Protein AF-A0A8T4WNM8-F1 (afdb_monomer)

Sequence (118 aa):
MELQQICKKVKEDWRTDPQQEKDQKEVLDRYGEIFNPDNLEDLTQDEFLSFLFFKNNKHWKGIHRHGSDITEDMDRLRDALRILLDEDRPIKERLDELRPKDGPLYVKYLGKATLTPI

Secondary structure (DSSP, 8-state):
--HHHHHHHHHHHHHT-HHHHHHHHHHHHHHHHHT-GGGTTT--HHHHHHHHSHHHHSS-SSGGGGHHHHTSSHHHHHHHHHHHH-TTS-HHHHHHHHS-TTS--SSTT--HHHHTT-

Radius of gyration: 16.59 Å; Cα contacts (8 Å, |Δi|>4): 96; chains: 1; bounding box: 36×29×53 Å

Solvent-accessible surface area (backbone atoms only — not comparable to full-atom values): 6898 Å² total; per-residue (Å²): 134,56,70,69,57,52,56,52,48,54,55,50,54,60,74,67,34,66,66,57,55,50,47,52,48,59,30,45,72,57,46,48,59,52,67,30,75,92,38,36,84,74,56,45,63,66,59,55,48,47,50,32,35,35,95,57,48,69,75,54,76,77,50,40,81,49,37,70,64,41,50,71,46,55,69,61,40,37,53,51,47,47,47,65,67,41,80,92,49,61,69,66,60,36,45,43,64,40,48,34,93,91,58,73,48,68,43,59,87,55,41,72,81,54,56,74,80,107

Foldseek 3Di:
DDPVVVVVVVVVCVVPPVVVVVLVCQQCVQVVVLLDLVNLVVRDLCSQLQCQDCVRNVPAPPSNVCSCQQCVPSVLNSVLSNLLPPPVDDNVVSLCQQPPPPDAGSRHSCDPSNSVSD

pLDDT: mean 95.08, std 4.14, range [63.5, 98.56]

Structure (mmCIF, N/CA/C/O backbone):
data_AF-A0A8T4WNM8-F1
#
_entry.id   AF-A0A8T4WNM8-F1
#
loop_
_atom_site.group_PDB
_atom_site.id
_atom_site.type_symbol
_atom_site.label_atom_id
_atom_site.label_alt_id
_atom_site.label_comp_id
_atom_site.label_asym_id
_atom_site.label_entity_id
_atom_site.label_seq_id
_atom_site.pdbx_PDB_ins_code
_atom_site.Cartn_x
_atom_site.Cartn_y
_atom_site.Cartn_z
_atom_site.occupancy
_atom_site.B_iso_or_equiv
_atom_site.auth_seq_id
_atom_site.auth_comp_id
_atom_site.auth_asym_id
_atom_site.auth_atom_id
_atom_site.pdbx_PDB_model_num
ATOM 1 N N . MET A 1 1 ? -3.034 -3.436 -39.677 1.00 63.50 1 MET A N 1
ATOM 2 C CA . MET A 1 1 ? -2.431 -4.329 -38.665 1.00 63.50 1 MET A CA 1
ATOM 3 C C . MET A 1 1 ? -3.580 -4.944 -37.891 1.00 63.50 1 MET A C 1
ATOM 5 O O . MET A 1 1 ? -4.434 -4.192 -37.441 1.00 63.50 1 MET A O 1
ATOM 9 N N . GLU A 1 2 ? -3.653 -6.271 -37.826 1.00 91.38 2 GLU A N 1
ATOM 10 C CA . GLU A 1 2 ? -4.754 -6.990 -37.165 1.00 91.38 2 GLU A CA 1
ATOM 11 C C . GLU A 1 2 ? -4.707 -6.793 -35.640 1.00 91.38 2 GLU A C 1
ATOM 13 O O . GLU A 1 2 ? -3.623 -6.659 -35.065 1.00 91.38 2 GLU A O 1
ATOM 18 N N . LEU A 1 3 ? -5.860 -6.816 -34.960 1.00 89.44 3 LEU A N 1
ATOM 19 C CA . LEU A 1 3 ? -5.962 -6.592 -33.504 1.00 89.44 3 LEU A CA 1
ATOM 20 C C . LEU A 1 3 ? -5.008 -7.492 -32.701 1.00 89.44 3 LEU A C 1
ATOM 22 O O . LEU A 1 3 ? -4.326 -7.032 -31.788 1.00 89.44 3 LEU A O 1
ATOM 26 N N . GLN A 1 4 ? -4.905 -8.765 -33.086 1.00 92.75 4 GLN A N 1
ATOM 27 C CA . GLN A 1 4 ? -4.023 -9.737 -32.435 1.00 92.75 4 GLN A CA 1
ATOM 28 C C . GLN A 1 4 ? -2.541 -9.348 -32.540 1.00 92.75 4 GLN A C 1
ATOM 30 O O . GLN A 1 4 ? -1.776 -9.522 -31.591 1.00 92.75 4 GLN A O 1
ATOM 35 N N . GLN A 1 5 ? -2.138 -8.769 -33.673 1.00 93.06 5 GLN A N 1
ATOM 36 C CA . GLN A 1 5 ? -0.768 -8.307 -33.897 1.00 93.06 5 GLN A CA 1
ATOM 37 C C . GLN A 1 5 ? -0.468 -7.060 -33.060 1.00 93.06 5 GLN A C 1
ATOM 39 O O . GLN A 1 5 ? 0.611 -6.970 -32.478 1.00 93.06 5 GLN A O 1
ATOM 44 N N . ILE A 1 6 ? -1.435 -6.141 -32.937 1.00 93.12 6 ILE A N 1
ATOM 45 C CA . ILE A 1 6 ? -1.323 -4.969 -32.057 1.00 93.12 6 ILE A CA 1
ATOM 46 C C . ILE A 1 6 ? -1.171 -5.412 -30.599 1.00 93.12 6 ILE A C 1
ATOM 48 O O . ILE A 1 6 ? -0.236 -4.983 -29.931 1.00 93.12 6 ILE A O 1
ATOM 52 N N . CYS A 1 7 ? -2.038 -6.303 -30.110 1.00 93.81 7 CYS A N 1
ATOM 53 C CA . CYS A 1 7 ? -1.967 -6.787 -28.731 1.00 93.81 7 CYS A CA 1
ATOM 54 C C . CYS A 1 7 ? -0.640 -7.489 -28.428 1.00 93.81 7 CYS A C 1
ATOM 56 O O . CYS A 1 7 ? -0.087 -7.294 -27.347 1.00 93.81 7 CYS A O 1
ATOM 58 N N . LYS A 1 8 ? -0.122 -8.297 -29.364 1.00 94.25 8 LYS A N 1
ATOM 59 C CA . LYS A 1 8 ? 1.184 -8.943 -29.202 1.00 94.25 8 LYS A CA 1
ATOM 60 C C . LYS A 1 8 ? 2.298 -7.903 -29.106 1.00 94.25 8 LYS A C 1
ATOM 62 O O . LYS A 1 8 ? 3.068 -7.951 -28.155 1.00 94.25 8 LYS A O 1
ATOM 67 N N . LYS A 1 9 ? 2.331 -6.951 -30.042 1.00 93.06 9 LYS A N 1
ATOM 68 C CA . LYS A 1 9 ? 3.345 -5.895 -30.067 1.00 93.06 9 LYS A CA 1
ATOM 69 C C . LYS A 1 9 ? 3.330 -5.067 -28.783 1.00 93.06 9 LYS A C 1
ATOM 71 O O . LYS A 1 9 ? 4.364 -4.919 -28.162 1.00 93.06 9 LYS A O 1
ATOM 76 N N . VAL A 1 10 ? 2.158 -4.611 -28.340 1.00 90.94 10 VAL A N 1
ATOM 77 C CA . VAL A 1 10 ? 2.036 -3.816 -27.107 1.00 90.94 10 VAL A CA 1
ATOM 78 C C . VAL A 1 10 ? 2.539 -4.586 -25.884 1.00 90.94 10 VAL A C 1
ATOM 80 O O . VAL A 1 10 ? 3.222 -4.010 -25.048 1.00 90.94 10 VAL A O 1
ATOM 83 N N . LYS A 1 11 ? 2.236 -5.887 -25.771 1.00 90.06 11 LYS A N 1
ATOM 84 C CA . LYS A 1 11 ? 2.749 -6.718 -24.668 1.00 90.06 1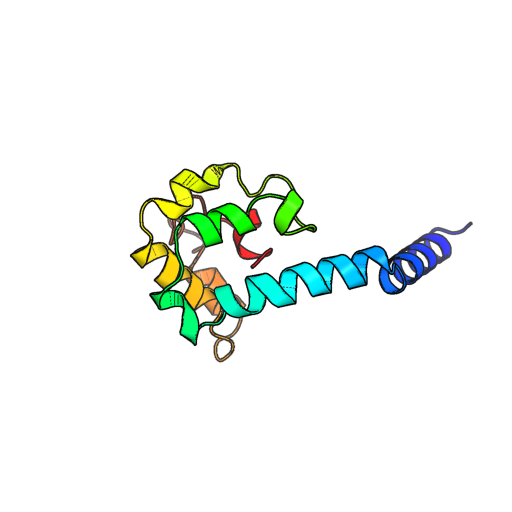1 LYS A CA 1
ATOM 85 C C . LYS A 1 11 ? 4.268 -6.858 -24.703 1.00 90.06 11 LYS A C 1
ATOM 87 O O . LYS A 1 11 ? 4.888 -6.903 -23.647 1.00 90.06 11 LYS A O 1
ATOM 92 N N . GLU A 1 12 ? 4.836 -6.982 -25.895 1.00 91.81 12 GLU A N 1
ATOM 93 C CA . GLU A 1 12 ? 6.276 -7.123 -26.094 1.00 91.81 12 GLU A CA 1
ATOM 94 C C . GLU A 1 12 ? 6.993 -5.806 -25.794 1.00 91.81 12 GLU A C 1
ATOM 96 O O . GLU A 1 12 ? 7.875 -5.801 -24.943 1.00 91.81 12 GLU A O 1
ATOM 101 N N . ASP A 1 13 ? 6.507 -4.694 -26.355 1.00 90.19 13 ASP A N 1
ATOM 102 C CA . ASP A 1 13 ? 7.003 -3.340 -26.092 1.00 90.19 13 ASP A CA 1
ATOM 103 C C . ASP A 1 13 ? 7.001 -3.041 -24.582 1.00 90.19 13 ASP A C 1
ATOM 105 O O . ASP A 1 13 ? 8.009 -2.584 -24.053 1.00 90.19 13 ASP A O 1
ATOM 109 N N . TRP A 1 14 ? 5.913 -3.373 -23.873 1.00 85.19 14 TRP A N 1
ATOM 110 C CA . TRP A 1 14 ? 5.808 -3.190 -22.419 1.00 85.19 14 TRP A CA 1
ATOM 111 C C . TRP A 1 14 ? 6.780 -4.091 -21.646 1.00 85.19 14 TRP A C 1
ATOM 113 O O . TRP A 1 14 ? 7.455 -3.647 -20.727 1.00 85.19 14 TRP A O 1
ATOM 123 N N . ARG A 1 15 ? 6.919 -5.363 -22.046 1.00 82.81 15 ARG A N 1
ATOM 124 C CA . ARG A 1 15 ? 7.860 -6.302 -21.409 1.00 82.81 15 ARG A CA 1
ATOM 125 C C . ARG A 1 15 ? 9.318 -5.863 -21.564 1.00 82.81 15 ARG A C 1
ATOM 127 O O . ARG A 1 15 ? 10.142 -6.233 -20.735 1.00 82.81 15 ARG A O 1
ATOM 134 N N . THR A 1 16 ? 9.636 -5.142 -22.634 1.00 87.50 16 THR A N 1
ATOM 135 C CA . THR A 1 16 ? 11.000 -4.706 -22.953 1.00 87.50 16 THR A CA 1
ATOM 136 C C . THR A 1 16 ? 11.252 -3.227 -22.675 1.00 87.50 16 THR A C 1
ATOM 138 O O . THR A 1 16 ? 12.308 -2.738 -23.064 1.00 87.50 16 THR A O 1
ATOM 141 N N . ASP A 1 17 ? 10.313 -2.507 -22.052 1.00 91.12 17 ASP A N 1
ATOM 142 C CA . ASP A 1 17 ? 10.473 -1.083 -21.752 1.00 91.12 17 ASP A CA 1
ATOM 143 C C . ASP A 1 17 ? 11.535 -0.882 -20.648 1.00 91.12 17 ASP A C 1
ATOM 145 O O . ASP A 1 17 ? 11.283 -1.206 -19.482 1.00 91.12 17 ASP A O 1
ATOM 149 N N . PRO A 1 18 ? 12.717 -0.313 -20.964 1.00 92.69 18 PRO A N 1
ATOM 150 C CA . PRO A 1 18 ? 13.773 -0.118 -19.975 1.00 92.69 18 PRO A CA 1
ATOM 151 C C . PRO A 1 18 ? 13.381 0.879 -18.879 1.00 92.69 18 PRO A C 1
ATOM 153 O O . PRO A 1 18 ? 13.914 0.821 -17.770 1.00 92.69 18 PRO A O 1
ATOM 156 N N . GLN A 1 19 ? 12.469 1.814 -19.175 1.00 92.31 19 GLN A N 1
ATOM 157 C CA . GLN A 1 19 ? 11.995 2.767 -18.177 1.00 92.31 19 GLN A CA 1
ATOM 158 C C . GLN A 1 19 ? 11.128 2.062 -17.137 1.00 92.31 19 GLN A C 1
ATOM 160 O O . GLN A 1 19 ? 11.270 2.339 -15.949 1.00 92.31 19 GLN A O 1
ATOM 165 N N . GLN A 1 20 ? 10.293 1.114 -17.566 1.00 90.69 20 GLN A N 1
ATOM 166 C CA . GLN A 1 20 ? 9.491 0.306 -16.656 1.00 90.69 20 GLN A CA 1
ATOM 167 C C . GLN A 1 20 ? 10.370 -0.540 -15.730 1.00 90.69 20 GLN A C 1
ATOM 169 O O . GLN A 1 20 ? 10.126 -0.568 -14.527 1.00 90.69 20 GLN A O 1
ATOM 174 N N . GLU A 1 21 ? 11.403 -1.198 -16.262 1.00 91.94 21 GLU A N 1
ATOM 175 C CA . GLU A 1 21 ? 12.336 -1.983 -15.443 1.00 91.94 21 GLU A CA 1
ATOM 176 C C . GLU A 1 21 ? 13.040 -1.100 -14.403 1.00 91.94 21 GLU A C 1
ATOM 178 O O . GLU A 1 21 ? 13.113 -1.449 -13.222 1.00 91.94 21 GLU A O 1
ATOM 183 N N . LYS A 1 22 ? 13.500 0.084 -14.821 1.00 95.69 22 LYS A N 1
ATOM 184 C CA . LYS A 1 22 ? 14.127 1.062 -13.929 1.00 95.69 22 LYS A CA 1
ATOM 185 C C . LYS A 1 22 ? 13.168 1.544 -12.839 1.00 95.69 22 LYS A C 1
ATOM 187 O O . LYS A 1 22 ? 13.557 1.579 -11.673 1.00 95.69 22 LYS A O 1
ATOM 192 N N . ASP A 1 23 ? 11.941 1.906 -13.206 1.00 95.62 23 ASP A N 1
ATOM 193 C CA . ASP A 1 23 ? 10.923 2.389 -12.271 1.00 95.62 23 ASP A CA 1
ATOM 194 C C . ASP A 1 23 ? 10.524 1.297 -11.274 1.00 95.62 23 ASP A C 1
ATOM 196 O O . ASP A 1 23 ? 10.429 1.559 -10.076 1.00 95.62 23 ASP A O 1
ATOM 200 N N . GLN A 1 24 ? 10.343 0.060 -11.741 1.00 93.81 24 GLN A N 1
ATOM 201 C CA . GLN A 1 24 ? 10.070 -1.086 -10.880 1.00 93.81 24 GLN A CA 1
ATOM 202 C C . GLN A 1 24 ? 11.213 -1.316 -9.891 1.00 93.81 24 GLN A C 1
ATOM 204 O O . GLN A 1 24 ? 10.956 -1.499 -8.701 1.00 93.81 24 GLN A O 1
ATOM 209 N N . LYS A 1 25 ? 12.465 -1.269 -10.357 1.00 96.00 25 LYS A N 1
ATOM 210 C CA . LYS A 1 25 ? 13.631 -1.431 -9.490 1.00 96.00 25 LYS A CA 1
ATOM 211 C C . LYS A 1 25 ? 13.715 -0.321 -8.438 1.00 96.00 25 LYS A C 1
ATOM 213 O O . LYS A 1 25 ? 13.865 -0.629 -7.265 1.00 96.00 25 LYS A O 1
ATOM 218 N N . GLU A 1 26 ? 13.571 0.947 -8.833 1.00 96.88 26 GLU A N 1
ATOM 219 C CA . GLU A 1 26 ? 13.602 2.098 -7.911 1.00 96.88 26 GLU A CA 1
ATOM 220 C C . GLU A 1 26 ? 12.534 1.974 -6.813 1.00 96.88 26 GLU A C 1
ATOM 222 O O . GLU A 1 26 ? 12.798 2.249 -5.642 1.00 96.88 26 GLU A O 1
ATOM 227 N N . VAL A 1 27 ? 11.327 1.536 -7.186 1.00 96.88 27 VAL A N 1
ATOM 228 C CA . VAL A 1 27 ? 10.218 1.347 -6.245 1.00 96.88 27 VAL A CA 1
ATOM 229 C C . VAL A 1 27 ? 10.487 0.175 -5.309 1.00 96.88 27 VAL A C 1
ATOM 231 O O . VAL A 1 27 ? 10.320 0.338 -4.105 1.00 96.88 27 VAL A O 1
ATOM 234 N N . LEU A 1 28 ? 10.916 -0.979 -5.826 1.00 96.31 28 LEU A N 1
ATOM 235 C CA . LEU A 1 28 ? 11.187 -2.166 -5.010 1.00 96.31 28 LEU A CA 1
ATOM 236 C C . LEU A 1 28 ? 12.375 -1.963 -4.067 1.00 96.31 28 LEU A C 1
ATOM 238 O O . LEU A 1 28 ? 12.269 -2.322 -2.900 1.00 96.31 28 LEU A O 1
ATOM 242 N N . ASP A 1 29 ? 13.461 -1.343 -4.536 1.00 96.94 29 ASP A N 1
ATOM 243 C CA . ASP A 1 29 ? 14.640 -1.056 -3.711 1.00 96.94 29 ASP A CA 1
ATOM 244 C C . ASP A 1 29 ? 14.272 -0.198 -2.489 1.00 96.94 29 ASP A C 1
ATOM 246 O O . ASP A 1 29 ? 14.841 -0.371 -1.418 1.00 96.94 29 ASP A O 1
ATOM 250 N N . ARG A 1 30 ? 13.327 0.739 -2.644 1.00 96.12 30 ARG A N 1
ATOM 251 C CA . ARG A 1 30 ? 12.915 1.645 -1.566 1.00 96.12 30 ARG A CA 1
ATOM 252 C C . ARG A 1 30 ? 11.782 1.082 -0.716 1.00 96.12 30 ARG A C 1
ATOM 254 O O . ARG A 1 30 ? 11.850 1.094 0.505 1.00 96.12 30 ARG A O 1
ATOM 261 N N . TYR A 1 31 ? 10.688 0.697 -1.360 1.00 97.56 31 TYR A N 1
ATOM 262 C CA . TYR A 1 31 ? 9.442 0.356 -0.682 1.00 97.56 31 TYR A CA 1
ATOM 263 C C . TYR A 1 31 ? 9.342 -1.127 -0.344 1.00 97.56 31 TYR A C 1
ATOM 265 O O . TYR A 1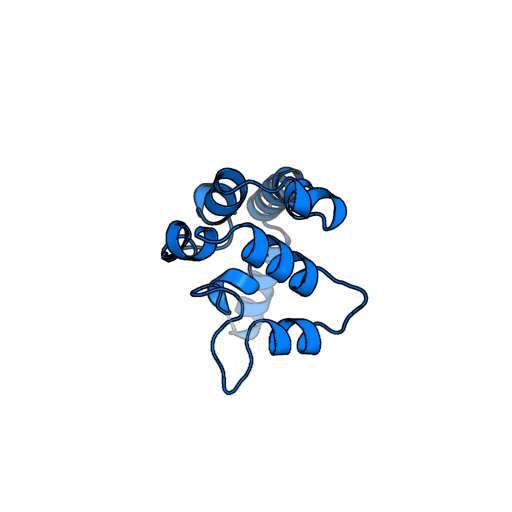 31 ? 8.586 -1.469 0.555 1.00 97.56 31 TYR A O 1
ATOM 273 N N . GLY A 1 32 ? 10.119 -1.994 -1.001 1.00 95.88 32 GLY A N 1
ATOM 274 C CA . GLY A 1 32 ? 10.188 -3.410 -0.643 1.00 95.88 32 GLY A CA 1
ATOM 275 C C . GLY A 1 32 ? 10.732 -3.626 0.770 1.00 95.88 32 GLY A C 1
ATOM 276 O O . GLY A 1 32 ? 10.221 -4.473 1.490 1.00 95.88 32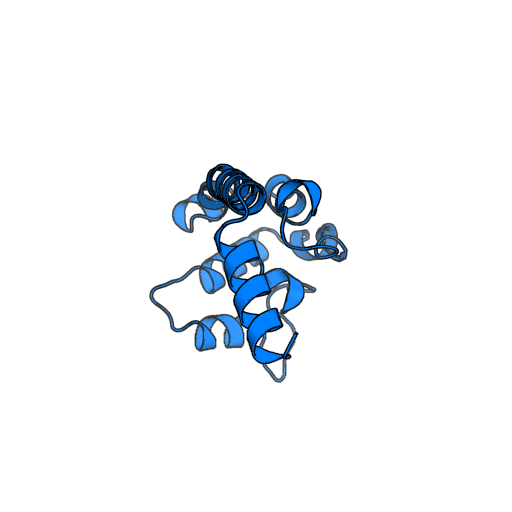 GLY A O 1
ATOM 277 N N . GLU A 1 33 ? 11.711 -2.823 1.198 1.00 95.50 33 GLU A N 1
ATOM 278 C CA . GLU A 1 33 ? 12.205 -2.848 2.581 1.00 95.50 33 GLU A CA 1
ATOM 279 C C . GLU A 1 33 ? 11.181 -2.249 3.559 1.00 95.50 33 GLU A C 1
ATOM 281 O O . GLU A 1 33 ? 10.887 -2.858 4.581 1.00 95.50 33 GLU A O 1
ATOM 286 N N . ILE A 1 34 ? 10.579 -1.102 3.225 1.00 97.25 34 ILE A N 1
ATOM 287 C CA . ILE A 1 34 ? 9.588 -0.412 4.075 1.00 97.25 34 ILE A CA 1
ATOM 288 C C . ILE A 1 34 ? 8.334 -1.270 4.318 1.00 97.25 34 ILE A C 1
ATOM 290 O O . ILE A 1 34 ? 7.812 -1.303 5.429 1.00 97.25 34 ILE A O 1
ATOM 294 N N . PHE A 1 35 ? 7.833 -1.950 3.284 1.00 97.44 35 PHE A N 1
ATOM 295 C CA . PHE A 1 35 ? 6.667 -2.832 3.377 1.00 97.44 35 PHE A CA 1
ATOM 296 C C . PHE A 1 35 ? 7.037 -4.281 3.697 1.00 97.44 35 PHE A C 1
ATOM 298 O O . PHE A 1 35 ? 6.172 -5.148 3.633 1.00 97.44 35 PHE A O 1
ATOM 305 N N . ASN A 1 36 ? 8.286 -4.584 4.050 1.00 96.12 36 ASN A N 1
ATOM 306 C CA . ASN A 1 36 ? 8.609 -5.916 4.542 1.00 96.12 36 ASN A CA 1
ATOM 307 C C . ASN A 1 36 ? 7.828 -6.173 5.851 1.00 96.12 36 ASN A C 1
ATOM 309 O O . ASN A 1 36 ? 7.874 -5.309 6.731 1.00 96.12 36 ASN A O 1
ATOM 313 N N . PRO A 1 37 ? 7.132 -7.320 6.011 1.00 96.12 37 PRO A N 1
ATOM 314 C CA . PRO A 1 37 ? 6.404 -7.657 7.236 1.00 96.12 37 PRO A CA 1
ATOM 315 C C . PRO A 1 37 ? 7.199 -7.448 8.533 1.00 96.12 37 PRO A C 1
ATOM 317 O O . PRO A 1 37 ? 6.631 -6.961 9.512 1.00 96.12 37 PRO A O 1
ATOM 320 N N . ASP A 1 38 ? 8.505 -7.735 8.514 1.00 96.62 38 ASP A N 1
ATOM 321 C CA . ASP A 1 38 ? 9.403 -7.589 9.667 1.00 96.62 38 ASP A CA 1
ATOM 322 C C . ASP A 1 38 ? 9.648 -6.120 10.056 1.00 96.62 38 ASP A C 1
ATOM 324 O O . ASP A 1 38 ? 9.952 -5.828 11.209 1.00 96.62 38 ASP A O 1
ATOM 328 N N . ASN A 1 39 ? 9.462 -5.185 9.120 1.00 97.31 39 ASN A N 1
ATOM 329 C CA . ASN A 1 39 ? 9.699 -3.752 9.314 1.00 97.31 39 ASN A CA 1
ATOM 330 C C . ASN A 1 39 ? 8.410 -2.954 9.581 1.00 97.31 39 ASN A C 1
ATOM 332 O O . ASN A 1 39 ? 8.465 -1.752 9.843 1.00 97.31 39 ASN A O 1
ATOM 336 N N . LEU A 1 40 ? 7.229 -3.588 9.530 1.00 97.12 40 LEU A N 1
ATOM 337 C CA . LEU A 1 40 ? 5.948 -2.874 9.632 1.00 97.12 40 LEU A CA 1
ATOM 338 C C . LEU A 1 40 ? 5.722 -2.203 10.992 1.00 97.12 40 LEU A C 1
ATOM 340 O O . LEU A 1 40 ? 4.919 -1.277 11.077 1.00 97.12 40 LEU A O 1
ATOM 344 N N . GLU A 1 41 ? 6.389 -2.650 12.058 1.00 97.12 41 GLU A N 1
ATOM 345 C CA . GLU A 1 41 ? 6.318 -1.981 13.363 1.00 97.12 41 GLU A CA 1
ATOM 346 C C . GLU A 1 41 ? 6.885 -0.553 13.303 1.00 97.12 41 GLU A C 1
ATOM 348 O O . GLU A 1 41 ? 6.286 0.372 13.859 1.00 97.12 41 GLU A O 1
ATOM 353 N N . ASP A 1 42 ? 7.957 -0.360 12.534 1.00 97.19 42 ASP A N 1
ATOM 354 C CA . ASP A 1 42 ? 8.651 0.919 12.384 1.00 97.19 42 ASP A CA 1
ATOM 355 C C . ASP A 1 42 ? 8.074 1.799 11.265 1.00 97.19 42 ASP A C 1
ATOM 357 O O . ASP A 1 42 ? 8.403 2.984 11.188 1.00 97.19 42 ASP A O 1
ATOM 361 N N . LEU A 1 43 ? 7.170 1.262 10.430 1.00 98.19 43 LEU A N 1
ATOM 362 C CA . LEU A 1 43 ? 6.541 2.002 9.334 1.00 98.19 43 LEU A CA 1
ATOM 363 C C . LEU A 1 43 ? 5.943 3.321 9.832 1.00 98.19 43 LEU A C 1
ATOM 365 O O . LEU A 1 43 ? 5.040 3.343 10.680 1.00 98.19 43 LEU A O 1
ATOM 369 N N . THR A 1 44 ? 6.396 4.424 9.245 1.00 98.25 44 THR A N 1
ATOM 370 C CA . THR A 1 44 ? 5.907 5.766 9.561 1.00 98.25 44 THR A CA 1
ATOM 371 C C . THR A 1 44 ? 4.776 6.206 8.630 1.00 98.25 44 THR A C 1
ATOM 373 O O . THR A 1 44 ? 4.624 5.744 7.495 1.00 98.25 44 THR A O 1
ATOM 376 N N . GLN A 1 45 ? 3.985 7.173 9.101 1.00 98.25 45 GLN A N 1
ATOM 377 C CA . GLN A 1 45 ? 2.960 7.829 8.290 1.00 98.25 45 GLN A CA 1
ATOM 378 C C . GLN A 1 45 ? 3.557 8.460 7.023 1.00 98.25 45 GLN A C 1
ATOM 380 O O . GLN A 1 45 ? 2.996 8.310 5.937 1.00 98.25 45 GLN A O 1
ATOM 385 N N . ASP A 1 46 ? 4.701 9.136 7.140 1.00 98.25 46 ASP A N 1
ATOM 386 C CA . ASP A 1 46 ? 5.342 9.819 6.015 1.00 98.25 46 ASP A CA 1
ATOM 387 C C . ASP A 1 46 ? 5.840 8.841 4.947 1.00 98.25 46 ASP A C 1
ATOM 389 O O . ASP A 1 46 ? 5.718 9.122 3.753 1.00 98.25 46 ASP A O 1
ATOM 393 N N . GLU A 1 47 ? 6.355 7.675 5.339 1.00 98.38 47 GLU A N 1
ATOM 394 C CA . GLU A 1 47 ? 6.763 6.623 4.403 1.00 98.38 47 GLU A CA 1
ATOM 395 C C . GLU A 1 47 ? 5.574 6.058 3.631 1.00 98.38 47 GLU A C 1
ATOM 397 O O . GLU A 1 47 ? 5.625 5.965 2.397 1.00 98.38 47 GLU A O 1
ATOM 402 N N . PHE A 1 48 ? 4.475 5.770 4.333 1.00 98.25 48 PHE A N 1
ATOM 403 C CA . PHE A 1 48 ? 3.249 5.304 3.698 1.00 98.25 48 PHE A CA 1
ATOM 404 C C . PHE A 1 48 ? 2.666 6.362 2.751 1.00 98.25 48 PHE A C 1
ATOM 406 O O . PHE A 1 48 ? 2.389 6.081 1.584 1.00 98.25 48 PHE A O 1
ATOM 413 N N . LEU A 1 49 ? 2.529 7.613 3.204 1.00 97.94 49 LEU A N 1
ATOM 414 C CA . LEU A 1 49 ? 2.046 8.716 2.368 1.00 97.94 49 LEU A CA 1
ATOM 415 C C . LEU A 1 49 ? 2.948 8.936 1.156 1.00 97.94 49 LEU A C 1
ATOM 417 O O . LEU A 1 49 ? 2.455 9.148 0.047 1.00 97.94 49 LEU A O 1
ATOM 421 N N . SER A 1 50 ? 4.265 8.855 1.355 1.00 98.00 50 SER A N 1
ATOM 422 C CA . SER A 1 50 ? 5.257 8.951 0.292 1.00 98.00 50 SER A CA 1
ATOM 423 C C . SER A 1 50 ? 4.984 7.912 -0.794 1.00 98.00 50 SER A C 1
ATOM 425 O O . SER A 1 50 ? 4.945 8.282 -1.969 1.00 98.00 50 SER A O 1
ATOM 427 N N . PHE A 1 51 ? 4.705 6.657 -0.437 1.00 98.00 51 PHE A N 1
ATOM 428 C CA . PHE A 1 51 ? 4.352 5.620 -1.409 1.00 98.00 51 PHE A CA 1
ATOM 429 C C . PHE A 1 51 ? 3.119 5.985 -2.254 1.00 98.00 51 PHE A C 1
ATOM 431 O O . PHE A 1 51 ? 3.119 5.804 -3.471 1.00 98.00 51 PHE A O 1
ATOM 438 N N . LEU A 1 52 ? 2.077 6.581 -1.670 1.00 97.12 52 LEU A N 1
ATOM 439 C CA . LEU A 1 52 ? 0.831 6.865 -2.399 1.00 97.12 52 LEU A CA 1
ATOM 440 C C . LEU A 1 52 ? 0.977 7.887 -3.545 1.00 97.12 52 LEU A C 1
ATOM 442 O O . LEU A 1 52 ? 0.116 7.976 -4.433 1.00 97.12 52 LEU A O 1
ATOM 446 N N . PHE A 1 53 ? 2.045 8.683 -3.557 1.00 97.25 53 PHE A N 1
ATOM 447 C CA . PHE A 1 53 ? 2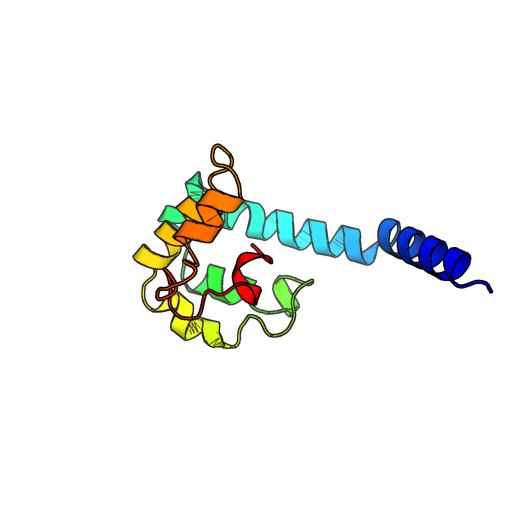.278 9.654 -4.620 1.00 97.25 53 PHE A CA 1
ATOM 448 C C . PHE A 1 53 ? 2.872 9.003 -5.872 1.00 97.25 53 PHE A C 1
ATOM 450 O O . PHE A 1 53 ? 3.925 8.375 -5.830 1.00 97.25 53 PHE A O 1
ATOM 457 N N . PHE A 1 54 ? 2.263 9.272 -7.033 1.00 96.81 54 PHE A N 1
ATOM 458 C CA . PHE A 1 54 ? 2.701 8.728 -8.328 1.00 96.81 54 PHE A CA 1
ATOM 459 C C . PHE A 1 54 ? 4.176 9.009 -8.650 1.00 96.81 54 PHE A C 1
ATOM 461 O O . PHE A 1 54 ? 4.861 8.156 -9.199 1.00 96.81 54 PHE A O 1
ATOM 468 N N . LYS A 1 55 ? 4.694 10.186 -8.272 1.00 96.75 55 LYS A N 1
ATOM 469 C CA . LYS A 1 55 ? 6.116 10.533 -8.459 1.00 96.75 55 LYS A CA 1
ATOM 470 C C . LYS A 1 55 ? 7.077 9.547 -7.774 1.00 96.75 55 LYS A C 1
ATOM 472 O O . LYS A 1 55 ? 8.234 9.465 -8.182 1.00 96.75 55 LYS A O 1
ATOM 477 N N . ASN A 1 56 ? 6.586 8.829 -6.764 1.00 97.56 56 ASN A N 1
ATOM 478 C CA . ASN A 1 56 ? 7.343 7.889 -5.959 1.00 97.56 56 ASN A CA 1
ATOM 479 C C . ASN A 1 56 ? 7.023 6.438 -6.333 1.00 97.56 56 ASN A C 1
ATOM 481 O O . ASN A 1 56 ? 7.953 5.701 -6.621 1.00 97.56 56 ASN A O 1
ATOM 485 N N . ASN A 1 57 ? 5.745 6.036 -6.398 1.00 96.12 57 ASN A N 1
ATOM 486 C CA . ASN A 1 57 ? 5.398 4.655 -6.766 1.00 96.12 57 ASN A CA 1
ATOM 487 C C . ASN A 1 57 ? 5.467 4.361 -8.270 1.00 96.12 57 ASN A C 1
ATOM 489 O O . ASN A 1 57 ? 5.370 3.198 -8.627 1.00 96.12 57 ASN A O 1
ATOM 493 N N . LYS A 1 58 ? 5.571 5.376 -9.144 1.00 96.06 58 LYS A N 1
ATOM 494 C CA . LYS A 1 58 ? 5.703 5.311 -10.621 1.00 96.06 58 LYS A CA 1
ATOM 495 C C . LYS A 1 58 ? 4.600 4.588 -11.410 1.00 96.06 58 LYS A C 1
ATOM 497 O O . LYS A 1 58 ? 4.522 4.758 -12.623 1.00 96.06 58 LYS A O 1
ATOM 502 N N . HIS A 1 59 ? 3.713 3.842 -10.758 1.00 92.94 59 HIS A N 1
ATOM 503 C CA . HIS A 1 59 ? 2.774 2.927 -11.413 1.00 92.94 59 HIS A CA 1
ATOM 504 C C . HIS A 1 59 ? 1.311 3.354 -11.228 1.00 92.94 59 HIS A C 1
ATOM 506 O O . HIS A 1 59 ? 0.505 3.278 -12.157 1.00 92.94 59 HIS A O 1
ATOM 512 N N . TRP A 1 60 ? 0.957 3.870 -10.050 1.00 94.88 60 TRP A N 1
ATOM 513 C CA . TRP A 1 60 ? -0.423 4.093 -9.629 1.00 94.88 60 TRP A CA 1
ATOM 514 C C . TRP A 1 60 ? -0.721 5.575 -9.402 1.00 94.88 60 TRP A C 1
ATOM 516 O O . TRP A 1 60 ? -0.191 6.244 -8.511 1.00 94.88 60 TRP A O 1
ATOM 526 N N . LYS A 1 61 ? -1.628 6.110 -10.224 1.00 95.00 61 LYS A N 1
ATOM 527 C CA . LYS A 1 61 ? -2.072 7.507 -10.151 1.00 95.00 61 LYS A CA 1
ATOM 528 C C . LYS A 1 61 ? -3.303 7.652 -9.261 1.00 95.00 61 LYS A C 1
ATOM 530 O O . LYS A 1 61 ? -4.231 6.853 -9.318 1.00 95.00 61 LYS A O 1
ATOM 535 N N . GLY A 1 62 ? -3.345 8.737 -8.488 1.00 94.31 62 GLY A N 1
ATOM 536 C CA . GLY A 1 62 ? -4.543 9.155 -7.751 1.00 94.31 62 GLY A CA 1
ATOM 537 C C . GLY A 1 62 ? -4.873 8.353 -6.487 1.00 94.31 62 GLY A C 1
ATOM 538 O O . GLY A 1 62 ? -5.934 8.586 -5.913 1.0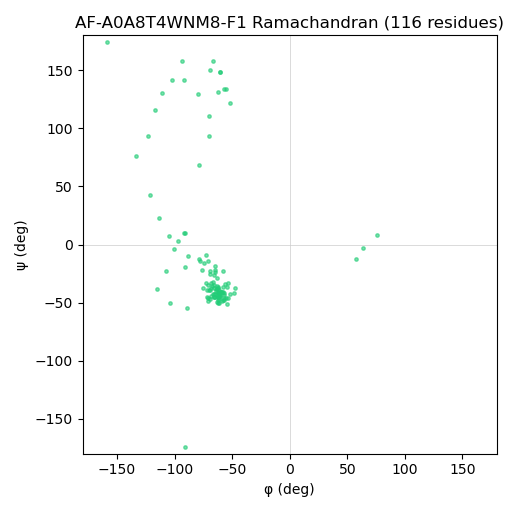0 94.31 62 GLY A O 1
ATOM 539 N N . ILE A 1 63 ? -3.997 7.454 -6.030 1.00 95.50 63 ILE A N 1
ATOM 540 C CA . ILE A 1 63 ? -4.222 6.673 -4.797 1.00 95.50 63 ILE A CA 1
ATOM 541 C C . ILE A 1 63 ? -3.953 7.477 -3.509 1.00 95.50 63 ILE A C 1
ATOM 543 O O . ILE A 1 63 ? -4.432 7.114 -2.445 1.00 95.50 63 ILE A O 1
ATOM 547 N N . HIS A 1 64 ? -3.285 8.631 -3.609 1.00 95.38 64 HIS A N 1
ATOM 548 C CA . HIS A 1 64 ? -3.009 9.549 -2.491 1.00 95.38 64 HIS A CA 1
ATOM 549 C C . HIS A 1 64 ? -4.223 10.343 -1.982 1.00 95.38 64 HIS A C 1
ATOM 551 O O . HIS A 1 64 ? -4.106 11.019 -0.965 1.00 95.38 64 HIS A O 1
ATOM 557 N N . ARG A 1 65 ? -5.377 10.306 -2.668 1.00 94.12 65 ARG A N 1
ATOM 558 C CA . ARG A 1 65 ? -6.532 11.186 -2.372 1.00 94.12 65 ARG A CA 1
ATOM 559 C C . ARG A 1 65 ? -7.037 11.102 -0.931 1.00 94.12 65 ARG A C 1
ATOM 561 O O . ARG A 1 65 ? -7.483 12.111 -0.405 1.00 94.12 65 ARG A O 1
ATOM 568 N N . HIS A 1 66 ? -6.956 9.919 -0.330 1.00 95.31 66 HIS A N 1
ATOM 569 C CA . HIS A 1 66 ? -7.362 9.663 1.054 1.00 95.31 66 HIS A CA 1
ATOM 570 C C . HIS A 1 66 ? -6.171 9.302 1.943 1.00 95.31 66 HIS A C 1
ATOM 572 O O . HIS A 1 66 ? -6.344 8.635 2.952 1.00 95.31 66 HIS A O 1
ATOM 578 N N . GLY A 1 67 ? -4.951 9.701 1.563 1.00 94.44 67 GLY A N 1
ATOM 579 C CA . GLY A 1 67 ? -3.741 9.328 2.297 1.00 94.44 67 GLY A CA 1
ATOM 580 C C . GLY A 1 67 ? -3.830 9.697 3.775 1.00 94.44 67 GLY A C 1
ATOM 581 O O . GLY A 1 67 ? -3.658 8.828 4.618 1.00 94.44 67 GLY A O 1
ATOM 582 N N . SER A 1 68 ? -4.188 10.950 4.078 1.00 95.38 68 SER A N 1
ATOM 583 C CA . SER A 1 68 ? -4.342 11.425 5.457 1.00 95.38 68 SER A CA 1
ATOM 584 C C . SER A 1 68 ? -5.388 10.637 6.244 1.00 95.38 68 SER A C 1
ATOM 586 O O . SER A 1 68 ? -5.131 10.310 7.396 1.00 95.38 68 SER A O 1
ATOM 588 N N . ASP A 1 69 ? -6.523 10.296 5.621 1.00 97.06 69 ASP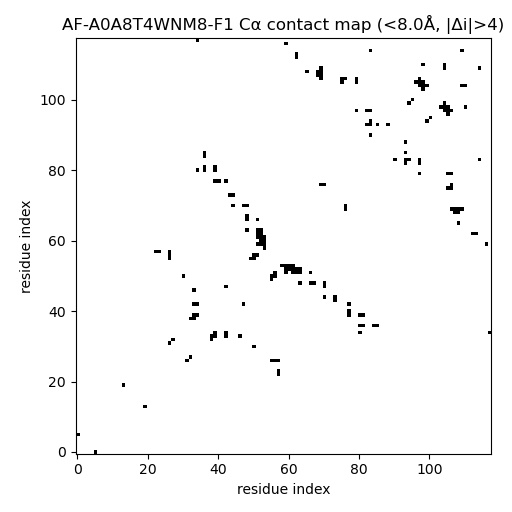 A N 1
ATOM 589 C CA . ASP A 1 69 ? -7.576 9.511 6.274 1.00 97.06 69 ASP A CA 1
ATOM 590 C C . ASP A 1 69 ? -7.130 8.060 6.544 1.00 97.06 69 ASP A C 1
ATOM 592 O O . ASP A 1 69 ? -7.479 7.479 7.565 1.00 97.06 69 ASP A O 1
ATOM 596 N N . ILE A 1 70 ? -6.368 7.458 5.622 1.00 97.44 70 ILE A N 1
ATOM 597 C CA . ILE A 1 70 ? -5.861 6.082 5.757 1.00 97.44 70 ILE A CA 1
ATOM 598 C C . ILE A 1 70 ? -4.837 5.994 6.894 1.00 97.44 70 ILE A C 1
ATOM 600 O O . ILE A 1 70 ? -4.789 4.991 7.599 1.00 97.44 70 ILE A O 1
ATOM 604 N N . THR A 1 71 ? -4.028 7.039 7.072 1.00 97.75 71 THR A N 1
ATOM 605 C CA . THR A 1 71 ? -2.958 7.099 8.080 1.00 97.75 71 THR A CA 1
ATOM 606 C C . THR A 1 71 ? -3.388 7.703 9.419 1.00 97.75 71 THR A C 1
ATOM 608 O O . THR A 1 71 ? -2.532 8.019 10.236 1.00 97.75 71 THR A O 1
ATOM 611 N N . GLU A 1 72 ? -4.687 7.926 9.641 1.00 97.56 72 GLU A N 1
ATOM 612 C CA . GLU A 1 72 ? -5.196 8.495 10.900 1.00 97.56 72 GLU A CA 1
ATOM 613 C C . GLU A 1 72 ? -4.914 7.571 12.100 1.00 97.56 72 GLU A C 1
ATOM 615 O O . GLU A 1 72 ? -4.596 8.043 13.189 1.00 97.56 72 GLU A O 1
ATOM 620 N N . ASP A 1 73 ? -4.974 6.256 11.876 1.00 98.00 73 ASP A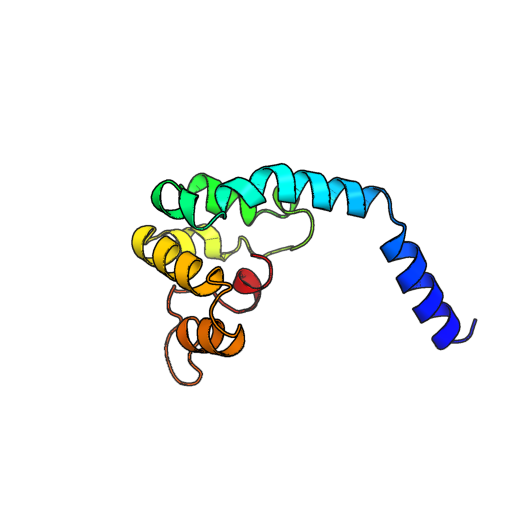 N 1
ATOM 621 C CA . ASP A 1 73 ? -4.684 5.210 12.858 1.00 98.00 73 ASP A CA 1
ATOM 622 C C . ASP A 1 73 ? -3.577 4.297 12.310 1.00 98.00 73 ASP A C 1
ATOM 624 O O . ASP A 1 73 ? -3.825 3.366 11.535 1.00 98.00 73 ASP A O 1
ATOM 628 N N . MET A 1 74 ? -2.330 4.614 12.668 1.00 98.19 74 MET A N 1
ATOM 629 C CA . MET A 1 74 ? -1.156 3.897 12.166 1.00 98.19 74 MET A CA 1
ATOM 630 C C . MET A 1 74 ? -1.067 2.468 12.695 1.00 98.19 74 MET A C 1
ATOM 632 O O . MET A 1 74 ? -0.627 1.593 11.955 1.00 98.19 74 MET A O 1
ATOM 636 N N . ASP A 1 75 ? -1.508 2.200 13.922 1.00 98.25 75 ASP A N 1
ATOM 637 C CA . ASP A 1 75 ? -1.464 0.844 14.474 1.00 98.25 75 ASP A CA 1
ATOM 638 C C . ASP A 1 75 ? -2.411 -0.068 13.695 1.00 98.25 75 ASP A C 1
ATOM 640 O O . ASP A 1 75 ? -2.020 -1.135 13.215 1.00 98.25 75 ASP A O 1
ATOM 644 N N . ARG A 1 76 ? -3.623 0.422 13.425 1.00 98.19 76 ARG A N 1
ATOM 645 C CA . ARG A 1 76 ? -4.597 -0.288 12.600 1.00 98.19 76 ARG A CA 1
ATOM 646 C C . ARG A 1 76 ? -4.154 -0.437 11.145 1.00 98.19 76 ARG A C 1
ATOM 648 O O . ARG A 1 76 ? -4.462 -1.453 10.518 1.00 98.19 76 ARG A O 1
ATOM 655 N N . LEU A 1 77 ? -3.444 0.549 10.594 1.00 98.56 77 LEU A N 1
ATOM 656 C CA . LEU A 1 77 ? -2.851 0.446 9.260 1.00 98.56 77 LEU A CA 1
ATOM 657 C C . LEU A 1 77 ? -1.760 -0.628 9.208 1.00 98.56 77 LEU A C 1
ATOM 659 O O . LEU A 1 77 ? -1.758 -1.437 8.283 1.00 98.56 77 LEU A O 1
ATOM 663 N N . ARG A 1 78 ? -0.867 -0.679 10.199 1.00 98.56 78 ARG A N 1
ATOM 664 C CA . ARG A 1 78 ? 0.180 -1.708 10.287 1.00 98.56 78 ARG A CA 1
ATOM 665 C C . ARG A 1 78 ? -0.425 -3.102 10.397 1.00 98.56 78 ARG A C 1
ATOM 667 O O . ARG A 1 78 ? 0.007 -3.999 9.681 1.00 98.56 78 ARG A O 1
ATOM 674 N N . ASP A 1 79 ? -1.475 -3.274 11.196 1.00 98.38 79 ASP A N 1
ATOM 675 C CA . ASP A 1 79 ? -2.212 -4.541 11.273 1.00 98.38 79 ASP A CA 1
ATOM 676 C C . ASP A 1 79 ? -2.833 -4.935 9.931 1.00 98.38 79 ASP A C 1
ATOM 678 O O . ASP A 1 79 ? -2.719 -6.082 9.498 1.00 98.38 79 ASP A O 1
ATOM 682 N N . ALA A 1 80 ? -3.438 -3.975 9.227 1.00 98.38 80 ALA A N 1
ATOM 683 C CA . ALA A 1 80 ? -3.986 -4.221 7.900 1.00 98.38 80 ALA A CA 1
ATOM 684 C C . ALA A 1 80 ? -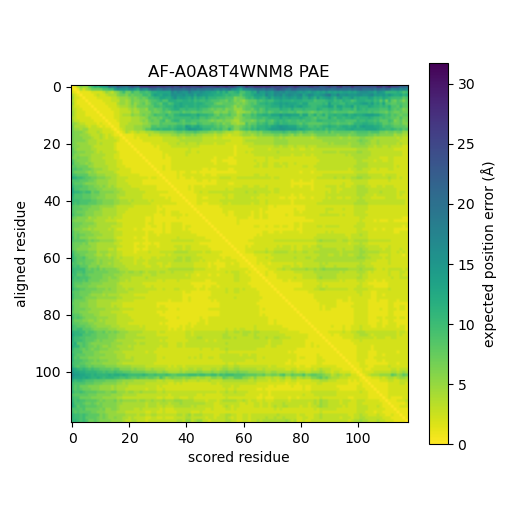2.905 -4.658 6.897 1.00 98.38 80 ALA A C 1
ATOM 686 O O . ALA A 1 80 ? -3.146 -5.547 6.079 1.00 98.38 80 ALA A O 1
ATOM 687 N N . LEU A 1 81 ? -1.715 -4.058 6.966 1.00 98.38 81 LEU A N 1
ATOM 688 C CA . LEU A 1 81 ? -0.576 -4.422 6.125 1.00 98.38 81 LEU A CA 1
ATOM 689 C C . LEU A 1 81 ? -0.020 -5.802 6.483 1.00 98.38 81 LEU A C 1
ATOM 691 O O . LEU A 1 81 ? 0.253 -6.575 5.570 1.00 98.38 81 LEU A O 1
ATOM 695 N N . ARG A 1 82 ? 0.054 -6.162 7.771 1.00 98.31 82 ARG A N 1
ATOM 696 C CA . ARG A 1 82 ? 0.423 -7.521 8.205 1.00 98.31 82 ARG A CA 1
ATOM 697 C C . ARG A 1 82 ? -0.519 -8.563 7.610 1.00 98.31 82 ARG A C 1
ATOM 699 O O . ARG A 1 82 ? -0.056 -9.543 7.044 1.00 98.31 82 ARG A O 1
ATOM 706 N N . ILE A 1 83 ? -1.832 -8.319 7.659 1.00 98.12 83 ILE A N 1
ATOM 707 C CA . ILE A 1 83 ? -2.827 -9.201 7.028 1.00 98.12 83 ILE A CA 1
ATOM 708 C C . ILE A 1 83 ? -2.624 -9.251 5.510 1.00 98.12 83 ILE A C 1
ATOM 710 O O . ILE A 1 83 ? -2.686 -10.325 4.919 1.00 98.12 83 ILE A O 1
ATOM 714 N N . LEU A 1 84 ? -2.412 -8.101 4.859 1.00 98.06 84 LEU A N 1
ATOM 715 C CA . LEU A 1 84 ? -2.264 -8.026 3.405 1.00 98.06 84 LEU A CA 1
ATOM 716 C C . LEU A 1 84 ? -1.028 -8.784 2.911 1.00 98.06 84 LEU A C 1
ATOM 718 O O . LEU A 1 84 ? -1.106 -9.449 1.879 1.00 98.06 84 LEU A O 1
ATOM 722 N N . LEU A 1 85 ? 0.083 -8.683 3.634 1.00 97.19 85 LEU A N 1
ATOM 723 C CA . LEU A 1 85 ? 1.408 -9.153 3.224 1.00 97.19 85 LEU A CA 1
ATOM 724 C C . LEU A 1 85 ? 1.762 -10.542 3.778 1.00 97.19 85 LEU A C 1
ATOM 726 O O . LEU A 1 85 ? 2.848 -11.046 3.517 1.00 97.19 85 LEU A O 1
ATOM 730 N N . ASP A 1 86 ? 0.838 -11.184 4.492 1.00 97.50 86 ASP A N 1
ATOM 731 C CA . ASP A 1 86 ? 0.975 -12.565 4.956 1.00 97.50 86 ASP A CA 1
ATOM 732 C C . ASP A 1 86 ? 0.881 -13.557 3.777 1.00 97.50 86 ASP A C 1
ATOM 734 O O . ASP A 1 86 ? -0.203 -13.960 3.337 1.00 97.50 86 ASP A O 1
ATOM 738 N N . GLU A 1 87 ? 2.031 -13.927 3.213 1.00 95.44 87 GLU A N 1
ATOM 739 C CA . GLU A 1 87 ? 2.110 -14.841 2.069 1.00 95.44 87 GLU A CA 1
ATOM 740 C C . GLU A 1 87 ? 1.769 -16.301 2.406 1.00 95.44 87 GLU A C 1
ATOM 742 O O . GLU A 1 87 ? 1.451 -17.062 1.488 1.00 95.44 87 GLU A O 1
ATOM 747 N N . ASP A 1 88 ? 1.718 -16.675 3.689 1.00 97.62 88 ASP A N 1
ATOM 748 C CA . ASP A 1 88 ? 1.301 -18.014 4.122 1.00 97.62 88 ASP A CA 1
ATOM 749 C C . ASP A 1 88 ? -0.221 -18.209 4.000 1.00 97.62 88 ASP A C 1
ATOM 751 O O . ASP A 1 88 ? -0.727 -19.338 3.990 1.00 97.62 88 ASP A O 1
ATOM 755 N N . ARG A 1 89 ? -0.976 -17.111 3.849 1.00 97.56 89 ARG A N 1
ATOM 756 C CA . ARG A 1 89 ? -2.434 -17.118 3.680 1.00 97.56 89 ARG A CA 1
ATOM 757 C C . ARG A 1 89 ? -2.858 -16.909 2.221 1.00 97.56 89 ARG A C 1
ATOM 759 O O . ARG A 1 89 ? -2.334 -16.032 1.517 1.00 97.56 89 ARG A O 1
ATOM 766 N N . PRO A 1 90 ? -3.907 -17.608 1.742 1.00 97.81 90 PRO A N 1
ATOM 767 C CA . PRO A 1 90 ? -4.494 -17.335 0.433 1.00 97.81 90 PRO A CA 1
ATOM 768 C C . PRO A 1 90 ? -4.915 -15.867 0.283 1.00 97.81 90 PRO A C 1
ATOM 770 O O . PRO A 1 90 ? -5.610 -15.315 1.136 1.00 97.81 90 PRO A O 1
ATOM 773 N N . ILE A 1 91 ? -4.576 -15.242 -0.851 1.00 95.88 91 ILE A N 1
ATOM 774 C CA . ILE A 1 91 ? -4.877 -13.820 -1.114 1.00 95.88 91 ILE A CA 1
ATOM 775 C C . ILE A 1 91 ? -6.362 -13.473 -0.937 1.00 95.88 91 ILE A C 1
ATOM 777 O O . ILE A 1 91 ? -6.709 -12.381 -0.496 1.00 95.88 91 ILE A O 1
ATOM 781 N N . LYS A 1 92 ? -7.260 -14.416 -1.249 1.00 96.12 92 LYS A N 1
ATOM 782 C CA . LYS A 1 92 ? -8.703 -14.234 -1.075 1.00 96.12 92 LYS A CA 1
ATOM 783 C C . LYS A 1 92 ? -9.072 -14.017 0.394 1.00 96.12 92 LYS A C 1
ATOM 785 O O . LYS A 1 92 ? -9.888 -13.151 0.672 1.00 96.12 92 LYS A O 1
ATOM 790 N N . GLU A 1 93 ? -8.493 -14.792 1.306 1.00 97.56 93 GLU A N 1
ATOM 791 C CA . GLU A 1 93 ? -8.812 -14.719 2.735 1.00 97.56 93 GLU A CA 1
ATOM 792 C C . GLU A 1 93 ? -8.332 -13.398 3.332 1.00 97.56 93 GLU A C 1
ATOM 794 O O . GLU A 1 93 ? -9.102 -12.720 4.006 1.00 97.56 93 GLU A O 1
ATOM 799 N N . ARG A 1 94 ? -7.109 -12.981 2.983 1.00 97.50 94 ARG A N 1
ATOM 800 C CA . ARG A 1 94 ? -6.553 -11.676 3.365 1.00 97.50 94 ARG A CA 1
ATOM 801 C C . ARG A 1 94 ? -7.439 -10.520 2.898 1.00 97.50 94 ARG A C 1
ATOM 803 O O . ARG A 1 94 ? -7.777 -9.622 3.663 1.00 97.50 94 ARG A O 1
ATOM 810 N N . LEU A 1 95 ? -7.853 -10.547 1.629 1.00 96.56 95 LEU A N 1
ATOM 811 C CA . LEU A 1 95 ? -8.687 -9.489 1.056 1.00 96.56 95 LEU A CA 1
ATOM 812 C C . LEU A 1 95 ? -10.123 -9.493 1.590 1.00 96.56 95 LEU A C 1
ATOM 814 O O . LEU A 1 95 ? -10.699 -8.415 1.717 1.00 96.56 95 LEU A O 1
ATOM 818 N N . ASP A 1 96 ? -10.704 -10.661 1.874 1.00 96.31 96 ASP A N 1
ATOM 819 C CA . ASP A 1 96 ? -12.040 -10.763 2.472 1.00 96.31 96 ASP A CA 1
ATOM 820 C C . ASP A 1 96 ? -12.051 -10.217 3.910 1.00 96.31 96 ASP A C 1
ATOM 822 O O . ASP A 1 96 ? -13.049 -9.634 4.326 1.00 96.31 96 ASP A O 1
ATOM 826 N N . GLU A 1 97 ? -10.946 -10.352 4.647 1.00 97.06 97 GLU A N 1
ATOM 827 C CA . GLU A 1 97 ? -10.779 -9.767 5.981 1.00 97.06 97 GLU A CA 1
ATOM 828 C C . GLU A 1 97 ? -10.630 -8.238 5.925 1.00 97.06 97 GLU A C 1
ATOM 830 O O . GLU A 1 97 ? -11.309 -7.512 6.651 1.00 97.06 97 GLU A O 1
ATOM 835 N N . LEU A 1 98 ? -9.793 -7.728 5.016 1.00 97.69 98 LEU A N 1
ATOM 836 C CA . LEU A 1 98 ? -9.556 -6.286 4.870 1.00 97.69 98 LEU A CA 1
ATOM 837 C C . LEU A 1 98 ? -10.736 -5.537 4.240 1.00 97.69 98 LEU A C 1
ATOM 839 O O . LEU A 1 98 ? -10.988 -4.365 4.541 1.00 97.69 98 LEU A O 1
ATOM 843 N N . ARG A 1 99 ? -11.450 -6.207 3.332 1.00 96.25 99 ARG A N 1
ATOM 844 C CA . ARG A 1 99 ? -12.613 -5.690 2.608 1.00 96.25 99 ARG A CA 1
ATOM 845 C C . ARG A 1 99 ? -13.733 -6.737 2.625 1.00 96.25 99 ARG A C 1
ATOM 847 O O . ARG A 1 99 ? -13.990 -7.367 1.590 1.00 96.25 99 ARG A O 1
ATOM 854 N N . PRO A 1 100 ? -14.433 -6.890 3.760 1.00 94.62 100 PRO A N 1
ATOM 855 C CA . PRO A 1 100 ? -15.586 -7.775 3.840 1.00 94.62 100 PRO A CA 1
ATOM 856 C C . PRO A 1 100 ? -16.678 -7.325 2.866 1.00 94.62 100 PRO A C 1
ATOM 858 O O . PRO A 1 100 ? -16.828 -6.137 2.573 1.00 94.62 100 PRO A O 1
ATOM 861 N N . LYS A 1 101 ? -17.454 -8.283 2.345 1.00 90.88 101 LYS A N 1
ATOM 862 C CA . LYS A 1 101 ? -18.539 -8.001 1.386 1.00 90.88 101 LYS A CA 1
ATOM 863 C C . LYS A 1 101 ? -19.636 -7.120 1.981 1.00 90.88 101 LYS A C 1
ATOM 865 O O . LYS A 1 101 ? -20.106 -6.211 1.306 1.00 90.88 101 LYS A O 1
ATOM 870 N N . ASP A 1 102 ? -19.994 -7.385 3.234 1.00 91.31 102 ASP A N 1
ATOM 871 C CA . ASP A 1 102 ? -21.156 -6.801 3.910 1.00 91.31 102 ASP A CA 1
ATOM 872 C C . ASP A 1 102 ? -20.748 -6.041 5.183 1.00 91.31 102 ASP A C 1
ATOM 874 O O . ASP A 1 102 ? -21.374 -6.161 6.235 1.00 91.31 102 ASP A O 1
ATOM 878 N N . GLY A 1 103 ? -19.663 -5.267 5.113 1.00 92.81 103 GLY A N 1
ATOM 879 C CA . GLY A 1 103 ? -19.143 -4.536 6.265 1.00 92.81 103 GLY A CA 1
ATOM 880 C C . GLY A 1 103 ? -18.250 -3.356 5.887 1.00 92.81 103 GLY A C 1
ATOM 881 O O . GLY A 1 103 ? -17.958 -3.137 4.708 1.00 92.81 103 GLY A O 1
ATOM 882 N N . PRO A 1 104 ? -17.824 -2.563 6.883 1.00 95.62 104 PRO A N 1
ATOM 883 C CA . PRO A 1 104 ? -16.854 -1.505 6.657 1.00 95.62 104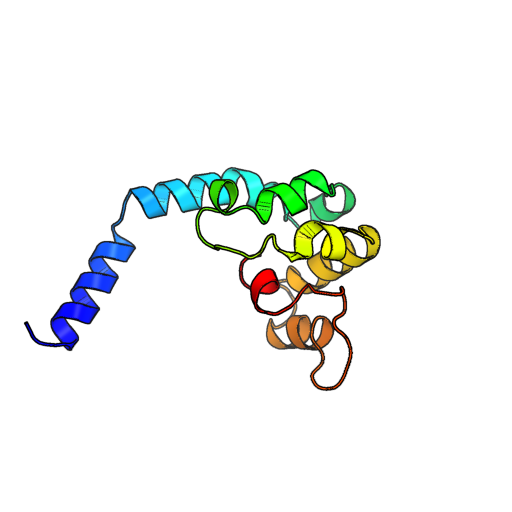 PRO A CA 1
ATOM 884 C C . PRO A 1 104 ? -15.489 -2.094 6.277 1.00 95.62 104 PRO A C 1
ATOM 886 O O . PRO A 1 104 ? -15.166 -3.232 6.612 1.00 95.62 104 PRO A O 1
ATOM 889 N N . LEU A 1 105 ? -14.668 -1.284 5.609 1.00 96.81 105 LEU A N 1
ATOM 890 C CA . LEU A 1 105 ? -13.254 -1.601 5.410 1.00 96.81 105 LEU A CA 1
ATOM 891 C C . LEU A 1 105 ? -12.542 -1.726 6.757 1.00 96.81 105 LEU A C 1
ATOM 893 O O . LEU A 1 105 ? -12.869 -0.991 7.693 1.00 96.81 105 LEU A O 1
ATOM 897 N N . TYR A 1 106 ? -11.526 -2.590 6.822 1.00 97.31 106 TYR A N 1
ATOM 898 C CA . TYR A 1 106 ? -10.689 -2.697 8.013 1.00 97.31 106 TYR A CA 1
ATOM 899 C C . TYR A 1 106 ? -10.039 -1.350 8.333 1.00 97.31 106 TYR A C 1
ATOM 901 O O . TYR A 1 106 ? -10.181 -0.883 9.455 1.00 97.31 106 TYR A O 1
ATOM 909 N N . VAL A 1 107 ? -9.441 -0.669 7.348 1.00 97.69 107 VAL A N 1
ATOM 910 C CA . VAL A 1 107 ? -9.033 0.745 7.443 1.00 97.69 107 VAL A CA 1
ATOM 911 C C . VAL A 1 107 ? -9.920 1.584 6.531 1.00 97.69 107 VAL A C 1
ATOM 913 O O . VAL A 1 107 ? -10.109 1.267 5.352 1.00 97.69 107 VAL A O 1
ATOM 916 N N . LYS A 1 108 ? -10.473 2.679 7.059 1.00 95.25 108 LYS A N 1
ATOM 917 C CA . LYS A 1 108 ? -11.333 3.586 6.293 1.00 95.25 108 LYS A CA 1
ATOM 918 C C . LYS A 1 108 ? -10.575 4.104 5.062 1.00 95.25 108 LYS A C 1
ATOM 920 O O . LYS A 1 108 ? -9.419 4.489 5.148 1.00 95.25 108 LYS A O 1
ATOM 925 N N . TYR A 1 109 ? -11.229 4.084 3.902 1.00 94.88 109 TYR A N 1
ATOM 926 C CA . TYR A 1 109 ? -10.665 4.458 2.594 1.00 94.88 109 TYR A CA 1
ATOM 927 C C . TYR A 1 109 ? -9.504 3.601 2.051 1.00 94.88 109 TYR A C 1
ATOM 929 O O . TYR A 1 109 ? -9.125 3.791 0.892 1.00 94.88 109 TYR A O 1
ATOM 937 N N . LEU A 1 110 ? -9.011 2.597 2.786 1.00 96.19 110 LEU A N 1
ATOM 938 C CA . LEU A 1 110 ? -8.061 1.603 2.273 1.00 96.19 110 LEU A CA 1
ATOM 939 C C . LEU A 1 110 ? -8.798 0.541 1.437 1.00 96.19 110 LEU A C 1
ATOM 941 O O . LEU A 1 110 ? -8.999 -0.605 1.832 1.00 96.19 110 LEU A O 1
ATOM 945 N N . GLY A 1 111 ? -9.301 0.968 0.280 1.00 93.62 111 GLY A N 1
ATOM 946 C CA . GLY A 1 111 ? -10.083 0.133 -0.630 1.00 93.62 111 GLY A CA 1
ATOM 947 C C . GLY A 1 111 ? -9.236 -0.580 -1.686 1.00 93.62 111 GLY A C 1
ATOM 948 O O . GLY A 1 111 ? -8.015 -0.468 -1.731 1.00 93.62 111 GLY A O 1
ATOM 949 N N . LYS A 1 112 ? -9.910 -1.261 -2.627 1.00 92.44 112 LYS A N 1
ATOM 950 C CA . LYS A 1 112 ? -9.267 -2.012 -3.727 1.00 92.44 112 LYS A CA 1
ATOM 951 C C . LYS A 1 112 ? -8.191 -1.206 -4.467 1.00 92.44 112 LYS A C 1
ATOM 953 O O . LYS A 1 112 ? -7.148 -1.756 -4.779 1.00 92.44 112 LYS A O 1
ATOM 958 N N . ALA A 1 113 ? -8.453 0.072 -4.740 1.00 91.06 113 ALA A N 1
ATOM 959 C CA . ALA A 1 113 ? -7.540 0.931 -5.493 1.00 91.06 113 ALA A CA 1
ATOM 960 C C . ALA A 1 113 ? -6.203 1.191 -4.777 1.00 91.06 113 ALA A C 1
ATOM 962 O O . ALA A 1 113 ? -5.232 1.511 -5.453 1.00 91.06 113 ALA A O 1
ATOM 963 N N . THR A 1 114 ? -6.165 1.057 -3.449 1.00 93.50 114 THR A N 1
ATOM 964 C CA . THR A 1 114 ? -4.968 1.281 -2.624 1.00 93.50 114 THR A CA 1
ATOM 965 C C . THR A 1 114 ? -4.376 -0.023 -2.093 1.00 93.50 114 THR A C 1
ATOM 967 O O . THR A 1 114 ? -3.185 -0.061 -1.827 1.00 93.50 114 THR A O 1
ATOM 970 N N . LEU A 1 115 ? -5.167 -1.098 -2.001 1.00 94.69 115 LEU A N 1
ATOM 971 C CA . LEU A 1 115 ? -4.682 -2.423 -1.604 1.00 94.69 115 LEU A CA 1
ATOM 972 C C . LEU A 1 115 ? -3.902 -3.143 -2.711 1.00 94.69 115 LEU A C 1
ATOM 974 O O . LEU A 1 115 ? -2.959 -3.844 -2.406 1.00 94.69 115 LEU A O 1
ATOM 978 N N . THR A 1 116 ? -4.289 -3.018 -3.986 1.00 90.75 116 THR A N 1
ATOM 979 C CA . THR A 1 116 ? -3.592 -3.720 -5.088 1.00 90.75 116 THR A CA 1
ATOM 980 C C . THR A 1 116 ? -2.239 -3.134 -5.527 1.00 90.75 116 THR A C 1
ATOM 982 O O . THR A 1 116 ? -1.504 -3.849 -6.201 1.00 90.75 116 THR A O 1
ATOM 985 N N . PRO A 1 117 ? -1.925 -1.847 -5.276 1.00 91.44 117 PRO A N 1
ATOM 986 C CA . PRO A 1 117 ? -0.585 -1.293 -5.462 1.00 91.44 117 PRO A CA 1
ATOM 987 C C . PRO A 1 117 ? 0.486 -1.784 -4.486 1.00 91.44 117 PRO A C 1
ATOM 989 O O . PRO A 1 117 ? 1.656 -1.658 -4.833 1.00 91.44 117 PRO A O 1
ATOM 992 N N . ILE A 1 118 ? 0.082 -2.221 -3.289 1.00 89.50 118 ILE A N 1
ATOM 993 C CA . ILE A 1 118 ? 0.953 -2.687 -2.198 1.00 89.50 118 ILE A CA 1
ATOM 994 C C . ILE A 1 118 ? 1.190 -4.181 -2.394 1.00 89.50 118 ILE A C 1
ATOM 996 O O . ILE A 1 118 ? 2.369 -4.580 -2.352 1.00 89.50 118 ILE A O 1
#

Mean predicted aligned error: 3.95 Å